Protein AF-A0A519HEK9-F1 (afdb_monomer_lite)

Secondary structure (DSSP, 8-state):
------------------SS---EEEEE-SSSSSS--EEEEE---TTSPPTT-

pLDDT: mean 83.34, std 16.83, range [42.53, 98.5]

Radius of gyration: 17.89 Å; chains: 1; bounding box: 34×38×45 Å

Structure (mmCIF, N/CA/C/O backbone):
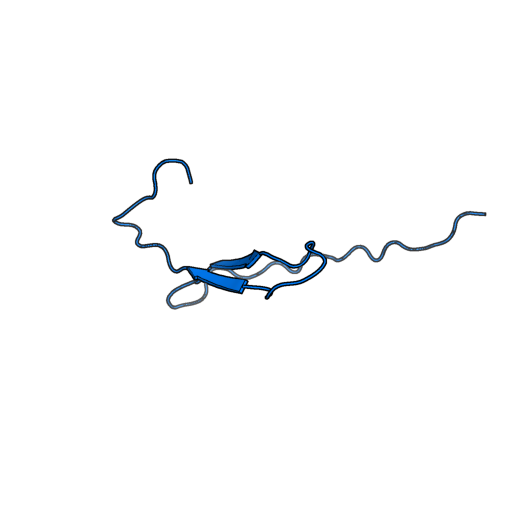data_AF-A0A519HEK9-F1
#
_entry.id   AF-A0A519HEK9-F1
#
loop_
_atom_site.group_PDB
_atom_site.id
_atom_site.type_symbol
_atom_site.label_atom_id
_atom_site.label_alt_id
_atom_site.label_comp_id
_atom_site.label_asym_id
_atom_site.label_entity_id
_atom_site.label_seq_id
_atom_site.pdbx_PDB_ins_code
_atom_site.Cartn_x
_atom_site.Cartn_y
_atom_site.Cartn_z
_atom_site.occupancy
_atom_site.B_iso_or_equiv
_atom_site.auth_seq_id
_atom_site.auth_comp_id
_atom_site.auth_asym_id
_atom_site.auth_atom_id
_atom_site.pdbx_PDB_model_num
ATOM 1 N N . MET A 1 1 ? -0.766 32.557 -27.533 1.00 42.53 1 MET A N 1
ATOM 2 C CA . MET A 1 1 ? -1.911 31.659 -27.812 1.00 42.53 1 MET A CA 1
ATOM 3 C C . MET A 1 1 ? -2.100 30.720 -26.625 1.00 42.53 1 MET A C 1
ATOM 5 O O . MET A 1 1 ? -1.220 29.922 -26.341 1.00 42.53 1 MET A O 1
ATOM 9 N N . ARG A 1 2 ? -3.192 30.893 -25.869 1.00 50.00 2 ARG A N 1
ATOM 10 C CA . ARG A 1 2 ? -3.529 30.136 -24.648 1.00 50.00 2 ARG A CA 1
ATOM 11 C C . ARG A 1 2 ? -4.259 28.847 -25.065 1.00 50.00 2 ARG A C 1
ATOM 13 O O . ARG A 1 2 ? -5.448 28.900 -25.364 1.00 50.00 2 ARG A O 1
ATOM 20 N N . SER A 1 3 ? -3.554 27.717 -25.124 1.00 53.59 3 SER A N 1
ATOM 21 C CA . SER A 1 3 ? -4.167 26.387 -25.301 1.00 53.59 3 SER A CA 1
ATOM 22 C C . SER A 1 3 ? -4.662 25.900 -23.932 1.00 53.59 3 SER A C 1
ATOM 24 O O . SER A 1 3 ? -3.865 25.596 -23.055 1.00 53.59 3 SER A O 1
ATOM 26 N N . ARG A 1 4 ? -5.890 26.266 -23.551 1.00 51.72 4 ARG A N 1
ATOM 27 C CA . ARG A 1 4 ? -7.113 25.441 -23.558 1.00 51.72 4 ARG A CA 1
ATOM 28 C C . ARG A 1 4 ? -6.991 24.104 -22.802 1.00 51.72 4 ARG A C 1
ATOM 30 O O . ARG A 1 4 ? -6.607 23.089 -23.359 1.00 51.72 4 ARG A O 1
ATOM 37 N N . LYS A 1 5 ? -7.522 24.164 -21.572 1.00 50.31 5 LYS A N 1
ATOM 38 C CA . LYS A 1 5 ? -8.216 23.104 -20.822 1.00 50.31 5 LYS A CA 1
ATOM 39 C C . LYS A 1 5 ? -7.346 21.952 -20.308 1.00 50.31 5 LYS A C 1
ATOM 41 O O . LYS A 1 5 ? -7.430 20.830 -20.789 1.00 50.31 5 LYS A O 1
ATOM 46 N N . PHE A 1 6 ? -6.654 22.214 -19.198 1.00 54.59 6 PHE A N 1
ATOM 47 C CA . PHE A 1 6 ? -6.568 21.202 -18.145 1.00 54.59 6 PHE A CA 1
ATOM 48 C C . PHE A 1 6 ? -8.005 20.794 -17.807 1.00 54.59 6 PHE A C 1
ATOM 50 O O . PHE A 1 6 ? -8.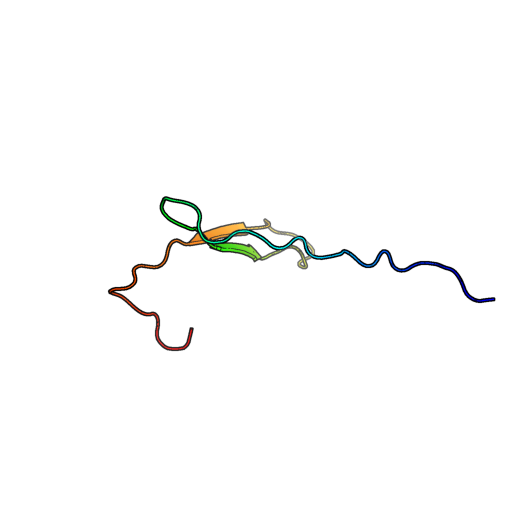791 21.633 -17.359 1.00 54.59 6 PHE A O 1
ATOM 57 N N . PHE A 1 7 ? -8.375 19.547 -18.093 1.00 55.00 7 PHE A N 1
ATOM 58 C CA . PHE A 1 7 ? -9.545 18.941 -17.476 1.00 55.00 7 PHE A CA 1
ATOM 59 C C . PHE A 1 7 ? -9.336 19.089 -15.967 1.00 55.00 7 PHE A C 1
ATOM 61 O O . PHE A 1 7 ? -8.443 18.460 -15.403 1.00 55.00 7 PHE A O 1
ATOM 68 N N . LYS A 1 8 ? -10.093 19.980 -15.316 1.00 55.03 8 LYS A N 1
ATOM 69 C CA . LYS A 1 8 ? -10.271 19.894 -13.869 1.00 55.03 8 LYS A CA 1
ATOM 70 C C . LYS A 1 8 ? -10.940 18.543 -13.664 1.00 55.03 8 LYS A C 1
ATOM 72 O O . LYS A 1 8 ? -12.128 18.415 -13.938 1.00 55.03 8 LYS A O 1
ATOM 77 N N . ALA A 1 9 ? -10.165 17.531 -13.292 1.00 66.12 9 ALA A N 1
ATOM 78 C CA . ALA A 1 9 ? -10.735 16.357 -12.670 1.00 66.12 9 ALA A CA 1
ATOM 79 C C . ALA A 1 9 ? -11.414 16.879 -11.401 1.00 66.12 9 ALA A C 1
ATOM 81 O O . ALA A 1 9 ? -10.743 17.217 -10.428 1.00 66.12 9 ALA A O 1
ATOM 82 N N . GLU A 1 10 ? -12.730 17.078 -11.452 1.00 68.31 10 GLU A N 1
ATOM 83 C CA . GLU A 1 10 ? -13.508 17.177 -10.228 1.00 68.31 10 GLU A CA 1
ATOM 84 C C . GLU A 1 10 ? -13.367 15.813 -9.564 1.00 68.31 10 GLU A C 1
ATOM 86 O O . GLU A 1 10 ? -13.885 14.813 -10.062 1.00 68.31 10 GLU A O 1
ATOM 91 N N . GLN A 1 11 ? -12.568 15.747 -8.498 1.00 65.19 11 GLN A N 1
ATOM 92 C CA . GLN A 1 11 ? -12.573 14.582 -7.628 1.00 65.19 11 GLN A CA 1
ATOM 93 C C . GLN A 1 11 ? -14.004 14.436 -7.121 1.00 65.19 11 GLN A C 1
ATOM 95 O O . GLN A 1 11 ? -14.502 15.293 -6.391 1.00 65.19 11 GLN A O 1
ATOM 100 N N . ALA A 1 12 ? -14.680 13.380 -7.568 1.00 71.94 12 ALA A N 1
ATOM 101 C CA . ALA A 1 12 ? -15.982 13.031 -7.038 1.00 71.94 12 ALA A CA 1
ATOM 102 C C . ALA A 1 12 ? -15.849 12.842 -5.523 1.00 71.94 12 ALA A C 1
ATOM 104 O O . ALA A 1 12 ? -14.883 12.236 -5.051 1.00 71.94 12 ALA A O 1
ATOM 105 N N . ILE A 1 13 ? -16.812 13.365 -4.765 1.00 68.50 13 ILE A N 1
ATOM 106 C CA . ILE A 1 13 ? -16.903 13.085 -3.335 1.00 68.50 13 ILE A CA 1
ATOM 107 C C . ILE A 1 13 ? -17.195 11.592 -3.210 1.00 68.50 13 ILE A C 1
ATOM 109 O O . ILE A 1 13 ? -18.290 11.131 -3.528 1.00 68.50 13 ILE A O 1
ATOM 113 N N . LEU A 1 14 ? -16.185 10.835 -2.797 1.00 69.44 14 LEU A N 1
ATOM 114 C CA . LEU A 1 14 ? -16.350 9.435 -2.452 1.00 69.44 14 LEU A CA 1
ATOM 115 C C . LEU A 1 14 ? -17.092 9.383 -1.116 1.00 69.44 14 LEU A C 1
ATOM 117 O O . LEU A 1 14 ? -16.659 9.972 -0.125 1.00 69.44 14 LEU A O 1
ATOM 121 N N . VAL A 1 15 ? -18.247 8.722 -1.105 1.00 71.88 15 VAL A N 1
ATOM 122 C CA . VAL A 1 15 ? -18.968 8.420 0.131 1.00 71.88 15 VAL A CA 1
ATOM 123 C C . VAL A 1 15 ? -18.186 7.309 0.822 1.00 71.88 15 VAL A C 1
ATOM 125 O O . VAL A 1 15 ? -18.247 6.158 0.406 1.00 71.88 15 VAL A O 1
ATOM 128 N N . TRP A 1 16 ? -17.394 7.675 1.828 1.00 71.25 16 TRP A N 1
ATOM 129 C CA . TRP A 1 16 ? -16.570 6.731 2.592 1.00 71.25 16 TRP A CA 1
ATOM 130 C C . TRP A 1 16 ? -17.367 5.934 3.627 1.00 71.25 16 TRP A C 1
ATOM 132 O O . TRP A 1 16 ? -16.864 4.942 4.144 1.00 71.25 16 TRP A O 1
ATOM 142 N N . ASP A 1 17 ? -18.608 6.342 3.903 1.00 72.88 17 ASP A N 1
ATOM 143 C CA . ASP A 1 17 ? -19.533 5.637 4.792 1.00 72.88 17 ASP A CA 1
ATOM 144 C C . ASP A 1 17 ? -20.206 4.471 4.049 1.00 72.88 17 ASP A C 1
ATOM 146 O O . ASP A 1 17 ? -21.412 4.445 3.797 1.00 72.88 17 ASP A O 1
ATOM 150 N N . VAL A 1 18 ? -19.374 3.542 3.579 1.00 73.62 18 VAL A N 1
ATOM 151 C CA . VAL A 1 18 ? -19.817 2.289 2.970 1.00 73.62 18 VAL A CA 1
ATOM 152 C C . VAL A 1 18 ? -19.839 1.202 4.046 1.00 73.62 18 VAL A C 1
ATOM 154 O 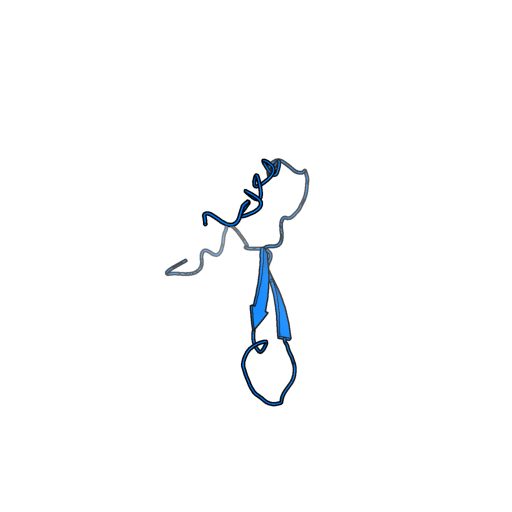O . VAL A 1 18 ? -18.844 1.017 4.747 1.00 73.62 18 VAL A O 1
ATOM 157 N N . PRO A 1 19 ? -20.944 0.453 4.203 1.00 78.56 19 PRO A N 1
ATOM 158 C CA . PRO A 1 19 ? -20.991 -0.637 5.167 1.00 78.56 19 PRO A CA 1
ATOM 159 C C . PRO A 1 19 ? -20.008 -1.747 4.765 1.00 78.56 19 PRO A C 1
ATOM 161 O O . PRO A 1 19 ? -20.089 -2.279 3.658 1.00 78.56 19 PRO A O 1
ATOM 164 N N . GLY A 1 20 ? -19.100 -2.120 5.671 1.00 85.69 20 GLY A N 1
ATOM 165 C CA . GLY A 1 20 ? -18.127 -3.199 5.468 1.00 85.69 20 GLY A CA 1
ATOM 166 C C . GLY A 1 20 ? -16.681 -2.787 5.755 1.00 85.69 20 GLY A C 1
ATOM 167 O O . GLY A 1 20 ? -16.420 -1.716 6.293 1.00 85.69 20 GLY A O 1
ATOM 168 N N . LEU A 1 21 ? -15.734 -3.668 5.421 1.00 90.19 21 LEU A N 1
ATOM 169 C CA . LEU A 1 21 ? -14.303 -3.376 5.537 1.00 90.19 21 LEU A CA 1
ATOM 170 C C . LEU A 1 21 ? -13.840 -2.505 4.363 1.00 90.19 21 LEU A C 1
ATOM 172 O O . LEU A 1 21 ? -14.175 -2.785 3.212 1.00 90.19 21 LEU A O 1
ATOM 176 N N . VAL A 1 22 ? -13.020 -1.495 4.654 1.00 89.94 22 VAL A N 1
ATOM 177 C CA . VAL A 1 22 ? -12.414 -0.614 3.648 1.00 89.94 22 VAL A CA 1
ATOM 178 C C . VAL A 1 22 ? -10.948 -0.992 3.463 1.00 89.94 22 VAL A C 1
ATOM 180 O O . VAL A 1 22 ? -10.207 -1.112 4.438 1.00 89.94 22 VAL A O 1
ATOM 183 N N . ALA A 1 23 ? -10.531 -1.168 2.208 1.00 93.69 23 ALA A N 1
ATOM 184 C CA . ALA A 1 23 ? -9.139 -1.412 1.850 1.00 93.69 23 ALA A CA 1
ATOM 185 C C . ALA A 1 23 ? -8.552 -0.207 1.101 1.00 93.69 23 ALA A C 1
ATOM 187 O O . ALA A 1 23 ? -9.126 0.248 0.111 1.00 93.69 23 ALA A O 1
ATOM 188 N N . GLY A 1 24 ? -7.393 0.280 1.544 1.00 92.38 24 GLY A N 1
ATOM 189 C CA . GLY A 1 24 ? -6.553 1.185 0.758 1.00 92.38 24 GLY A CA 1
ATOM 190 C C . GLY A 1 24 ? -5.720 0.390 -0.248 1.00 92.38 24 GLY A C 1
ATOM 191 O O . GLY A 1 24 ? -5.242 -0.693 0.088 1.00 92.3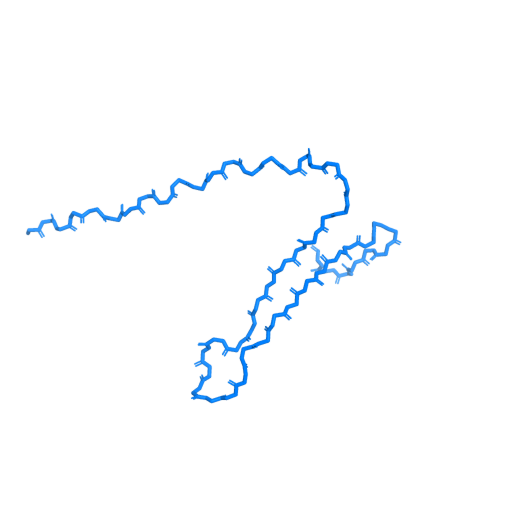8 24 GLY A O 1
ATOM 192 N N . VAL A 1 25 ? -5.552 0.901 -1.469 1.00 96.81 25 VAL A N 1
ATOM 193 C CA . VAL A 1 25 ? -4.799 0.236 -2.546 1.00 96.81 25 VAL A CA 1
ATOM 194 C C . VAL A 1 25 ? -3.743 1.186 -3.094 1.00 96.81 25 VAL A C 1
ATOM 196 O O . VAL A 1 25 ? -4.045 2.357 -3.311 1.00 96.81 25 VAL A O 1
ATOM 199 N N . ASP A 1 26 ? -2.536 0.679 -3.333 1.00 98.06 26 ASP A N 1
ATOM 200 C CA . ASP A 1 26 ? -1.460 1.425 -3.993 1.00 98.06 26 ASP A CA 1
ATOM 201 C C . ASP A 1 26 ? -0.555 0.488 -4.804 1.00 98.06 26 ASP A C 1
ATOM 203 O O . ASP A 1 26 ? -0.517 -0.727 -4.560 1.00 98.06 26 ASP A O 1
ATOM 207 N N . GLU A 1 27 ? 0.182 1.049 -5.762 1.00 98.50 27 GLU A N 1
ATOM 208 C CA . GLU A 1 27 ? 1.138 0.329 -6.594 1.00 98.50 27 GLU A CA 1
ATOM 209 C C . GLU A 1 27 ? 2.545 0.933 -6.585 1.00 98.50 27 GLU A C 1
ATOM 211 O O . GLU A 1 27 ? 2.762 2.141 -6.537 1.00 98.50 27 GLU A O 1
ATOM 216 N N . ALA A 1 28 ? 3.538 0.061 -6.735 1.00 98.12 28 ALA A N 1
ATOM 217 C CA . ALA A 1 28 ? 4.927 0.432 -6.938 1.00 98.12 28 ALA A CA 1
ATOM 218 C C . ALA A 1 28 ? 5.491 -0.258 -8.183 1.00 98.12 28 ALA A C 1
ATOM 220 O O . ALA A 1 28 ? 5.064 -1.341 -8.582 1.00 98.12 28 ALA A O 1
ATOM 221 N N . GLY A 1 29 ? 6.494 0.371 -8.797 1.00 97.00 29 GLY A N 1
ATOM 222 C CA . GLY A 1 29 ? 7.1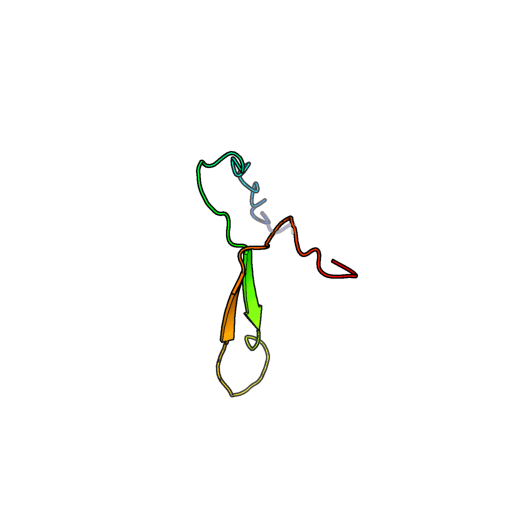99 -0.201 -9.948 1.00 97.00 29 GLY A CA 1
ATOM 223 C C . GLY A 1 29 ? 6.751 0.312 -11.319 1.00 97.00 29 GLY A C 1
ATOM 224 O O . GLY A 1 29 ? 7.188 -0.235 -12.321 1.00 97.00 29 GLY A O 1
ATOM 225 N N . ARG A 1 30 ? 5.959 1.395 -11.408 1.00 97.06 30 ARG A N 1
ATOM 226 C CA . ARG A 1 30 ? 5.600 2.003 -12.713 1.00 97.06 30 ARG A CA 1
ATOM 227 C C . ARG A 1 30 ? 6.733 2.777 -13.410 1.00 97.06 30 ARG A C 1
ATOM 229 O O . ARG A 1 30 ? 6.571 3.197 -14.549 1.00 97.06 30 ARG A O 1
ATOM 236 N N . GLY A 1 31 ? 7.820 3.062 -12.691 1.00 97.00 31 GLY A N 1
ATOM 237 C CA . GLY A 1 31 ? 8.926 3.925 -13.134 1.00 97.00 31 GLY A CA 1
ATOM 238 C C . GLY A 1 31 ? 10.203 3.215 -13.618 1.00 97.00 31 GLY A C 1
ATOM 239 O O . GLY A 1 31 ? 10.850 3.746 -14.520 1.00 97.00 31 GLY A O 1
ATOM 240 N N . PRO A 1 32 ? 10.615 2.066 -13.043 1.00 97.12 32 PRO A N 1
ATOM 241 C CA . PRO A 1 32 ? 11.763 1.303 -13.537 1.00 97.12 32 PRO A CA 1
ATOM 242 C C . PRO A 1 32 ? 11.630 0.865 -15.008 1.00 97.12 32 PRO A C 1
ATOM 244 O O . PRO A 1 32 ? 10.528 0.678 -15.512 1.00 97.12 32 PRO A O 1
ATOM 247 N N . LEU A 1 33 ? 12.768 0.652 -15.687 1.00 95.56 33 LEU A N 1
ATOM 248 C CA . LEU A 1 33 ? 12.822 0.228 -17.102 1.00 95.56 33 LEU A CA 1
ATOM 249 C C . LEU A 1 33 ? 12.417 -1.238 -17.329 1.00 95.56 33 LEU A C 1
ATOM 251 O O . LEU A 1 33 ? 12.080 -1.623 -18.446 1.00 95.56 33 LEU A O 1
ATOM 255 N N . ALA A 1 34 ? 12.506 -2.062 -16.288 1.00 95.88 34 ALA A N 1
ATOM 256 C CA . ALA A 1 34 ? 12.144 -3.470 -16.302 1.00 95.88 34 ALA A CA 1
ATOM 257 C C . ALA A 1 34 ? 11.788 -3.926 -14.881 1.00 95.88 34 ALA A C 1
ATOM 259 O O . ALA A 1 34 ? 12.187 -3.299 -13.897 1.00 95.88 34 ALA A O 1
ATOM 260 N N . GLY A 1 35 ? 11.075 -5.047 -14.792 1.00 95.56 35 GLY A N 1
ATOM 261 C CA . GLY A 1 35 ? 10.527 -5.581 -13.546 1.00 95.56 35 GLY A CA 1
ATOM 262 C C . GLY A 1 35 ? 9.008 -5.402 -13.463 1.00 95.56 35 GLY A C 1
ATOM 263 O O . GLY A 1 35 ? 8.426 -4.680 -14.274 1.00 95.56 35 GLY A O 1
ATOM 264 N N . PRO A 1 36 ? 8.343 -6.107 -12.535 1.00 97.69 36 PRO A N 1
ATOM 265 C CA . PRO A 1 36 ? 6.896 -6.051 -12.413 1.00 97.69 36 PRO A CA 1
ATOM 266 C C . PRO A 1 36 ? 6.435 -4.751 -11.746 1.00 97.69 36 PRO A C 1
ATOM 268 O O . PRO A 1 36 ? 7.120 -4.194 -10.887 1.00 97.69 36 PRO A O 1
ATOM 271 N N . VAL A 1 37 ? 5.215 -4.336 -12.079 1.00 97.88 37 VAL A N 1
ATOM 272 C CA . VAL A 1 37 ? 4.422 -3.461 -11.212 1.00 97.88 37 VAL A CA 1
ATOM 273 C C . VAL A 1 37 ? 3.768 -4.347 -10.160 1.00 97.88 37 VAL A C 1
ATOM 275 O O . VAL A 1 37 ? 3.139 -5.350 -10.501 1.00 97.88 37 VAL A O 1
ATOM 278 N N . ILE A 1 38 ? 3.928 -3.989 -8.892 1.00 98.06 38 ILE A N 1
ATOM 279 C CA . ILE A 1 38 ? 3.334 -4.700 -7.761 1.00 98.06 38 ILE A CA 1
ATOM 280 C C . ILE A 1 38 ? 2.329 -3.772 -7.096 1.00 98.06 38 ILE A C 1
ATOM 282 O O . ILE A 1 38 ? 2.657 -2.628 -6.793 1.00 98.06 38 ILE A O 1
ATOM 286 N N . ALA A 1 39 ? 1.125 -4.278 -6.847 1.00 98.25 39 ALA A N 1
ATOM 287 C CA . ALA A 1 39 ? 0.090 -3.580 -6.097 1.00 98.25 39 ALA A CA 1
ATOM 288 C C . ALA A 1 39 ? -0.209 -4.313 -4.788 1.00 98.25 39 ALA A C 1
ATOM 290 O O . ALA A 1 39 ? -0.060 -5.535 -4.702 1.00 98.25 39 ALA A O 1
ATOM 291 N N . ALA A 1 40 ? -0.655 -3.567 -3.783 1.00 98.12 40 ALA A N 1
ATOM 292 C CA . ALA A 1 40 ? -1.101 -4.103 -2.505 1.00 98.12 40 ALA A CA 1
ATOM 293 C C . ALA A 1 40 ? -2.440 -3.483 -2.102 1.00 98.12 40 ALA A C 1
ATOM 295 O O . ALA A 1 40 ? -2.715 -2.329 -2.420 1.00 98.12 40 ALA A O 1
ATOM 296 N N . ALA A 1 41 ? -3.249 -4.257 -1.380 1.00 97.50 41 ALA A N 1
ATOM 297 C CA . ALA A 1 41 ? -4.477 -3.798 -0.746 1.00 97.50 41 ALA A CA 1
ATOM 298 C C . ALA A 1 41 ? -4.381 -4.056 0.760 1.00 97.50 41 ALA A C 1
ATOM 300 O O . ALA A 1 41 ? -4.024 -5.161 1.175 1.00 97.50 41 ALA A O 1
ATOM 301 N N . VAL A 1 42 ? -4.683 -3.046 1.573 1.00 95.62 42 VAL A N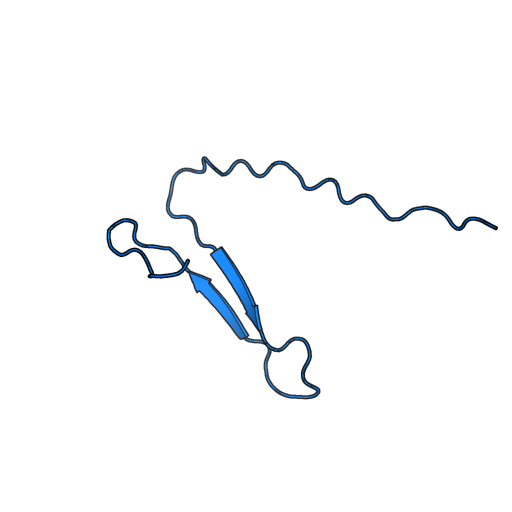 1
ATOM 302 C CA . VAL A 1 42 ? -4.532 -3.099 3.031 1.00 95.62 42 VAL A CA 1
ATOM 303 C C . VAL A 1 42 ? -5.829 -2.682 3.706 1.00 95.62 42 VAL A C 1
ATOM 305 O O . VAL A 1 42 ? -6.327 -1.585 3.471 1.00 95.62 42 VAL A O 1
ATOM 308 N N . ILE A 1 43 ? -6.333 -3.550 4.582 1.00 94.38 43 ILE A N 1
ATOM 309 C CA . ILE A 1 43 ? -7.359 -3.225 5.577 1.00 94.38 43 ILE A CA 1
ATOM 310 C C . ILE A 1 43 ? -6.623 -3.043 6.906 1.00 94.38 43 ILE A C 1
ATOM 312 O O . ILE A 1 43 ? -5.904 -3.949 7.333 1.00 94.38 43 ILE A O 1
ATOM 316 N N . LEU A 1 44 ? -6.758 -1.872 7.529 1.00 94.12 44 LEU A N 1
ATOM 317 C CA . LEU A 1 44 ? -6.141 -1.593 8.825 1.00 94.12 44 LEU A CA 1
ATOM 318 C C . LEU A 1 44 ? -7.003 -2.153 9.961 1.00 94.12 44 LEU A C 1
ATOM 320 O O . LEU A 1 44 ? -8.228 -2.108 9.905 1.00 94.12 44 LEU A O 1
ATOM 324 N N . ASP A 1 45 ? -6.341 -2.693 10.981 1.00 94.31 45 ASP A N 1
ATOM 325 C CA . ASP A 1 45 ? -6.970 -3.098 12.238 1.00 94.31 45 ASP A CA 1
ATOM 326 C C . ASP A 1 45 ? -6.882 -1.920 13.217 1.00 94.31 45 ASP A C 1
ATOM 328 O O . ASP A 1 45 ? -5.783 -1.543 13.632 1.00 94.31 45 ASP A O 1
ATOM 332 N N . ASP A 1 46 ? -8.028 -1.348 13.593 1.00 89.75 46 ASP A N 1
ATOM 333 C CA . ASP A 1 46 ? -8.114 -0.187 14.493 1.00 89.75 46 ASP A CA 1
ATOM 334 C C . ASP A 1 46 ? -7.492 -0.455 15.873 1.00 89.75 46 ASP A C 1
ATOM 336 O O . ASP A 1 46 ? -7.069 0.471 16.569 1.00 89.75 46 ASP A O 1
ATOM 340 N N . LEU A 1 47 ? -7.389 -1.727 16.274 1.00 96.38 47 LEU A N 1
ATOM 341 C CA . LEU A 1 47 ? -6.762 -2.130 17.532 1.00 96.38 47 LEU A CA 1
ATOM 342 C C . LEU A 1 47 ? -5.236 -2.267 17.422 1.00 96.38 47 LEU A C 1
ATOM 344 O O . LEU A 1 47 ? -4.564 -2.491 18.432 1.00 96.38 47 LEU A O 1
ATOM 348 N N . LYS A 1 48 ? -4.672 -2.147 16.215 1.00 96.31 48 LYS A N 1
ATOM 349 C CA . LYS A 1 48 ? -3.237 -2.294 15.931 1.00 96.31 48 LYS A CA 1
ATOM 350 C C . LYS A 1 48 ? -2.728 -1.140 15.063 1.00 96.31 48 LYS A C 1
ATOM 352 O O . LYS A 1 48 ? -2.329 -1.357 13.916 1.00 96.31 48 LYS A O 1
ATOM 357 N N . PRO A 1 49 ? -2.689 0.085 15.612 1.00 93.38 49 PRO A N 1
ATOM 358 C CA . PRO A 1 49 ? -2.191 1.236 14.881 1.00 93.38 49 PRO A CA 1
ATOM 359 C C . PRO A 1 49 ? -0.717 1.054 14.506 1.00 93.38 49 PRO A C 1
ATOM 361 O O . PRO A 1 49 ? 0.111 0.592 15.297 1.00 93.38 49 PRO A O 1
ATOM 364 N N . ILE A 1 50 ? -0.380 1.458 13.286 1.00 94.00 50 ILE A N 1
ATOM 365 C CA . ILE A 1 50 ? 0.990 1.441 12.781 1.00 94.00 50 ILE A CA 1
ATOM 366 C C . ILE A 1 50 ? 1.645 2.760 13.182 1.00 94.00 50 ILE A C 1
ATOM 368 O O . ILE A 1 50 ? 1.184 3.837 12.819 1.00 94.00 50 ILE A O 1
ATOM 372 N N . LYS A 1 51 ? 2.742 2.689 13.937 1.00 95.50 51 LYS A N 1
ATOM 373 C CA . LYS A 1 51 ? 3.461 3.887 14.374 1.00 95.50 51 LYS A CA 1
ATOM 374 C C . LYS A 1 51 ? 3.985 4.671 13.163 1.00 95.50 51 LYS A C 1
ATOM 376 O O . LYS A 1 51 ? 4.860 4.178 12.456 1.00 95.50 51 LYS A O 1
ATOM 381 N N . GLY A 1 52 ? 3.530 5.913 13.004 1.00 91.44 52 GLY A N 1
ATOM 382 C CA . GLY A 1 52 ? 4.019 6.834 11.971 1.00 91.44 52 GLY A CA 1
ATOM 383 C C . GLY A 1 52 ? 3.200 6.857 10.679 1.00 91.44 52 GLY A C 1
ATOM 384 O O . GLY A 1 52 ? 3.589 7.577 9.762 1.00 91.44 52 GLY A O 1
ATOM 385 N N . LEU A 1 53 ? 2.097 6.105 10.620 1.00 85.38 53 LEU A N 1
ATOM 386 C CA . LEU A 1 53 ? 0.948 6.436 9.774 1.00 85.38 53 LEU A CA 1
ATOM 387 C C . LEU A 1 53 ? 0.027 7.401 10.530 1.00 85.38 53 LEU A C 1
ATOM 389 O O . LEU A 1 53 ? -0.580 8.254 9.852 1.00 85.38 53 LEU A O 1
#

Sequence (53 aa):
MRSRKFFKAEQAILVWDVPGLVAGVDEAGRGPLAGPVIAAAVILDDLKPIKGL

Foldseek 3Di:
DDDDDDDPPPPPPDPPPDPDFDWDKDWDDPPDPDDDIDMDIDGDDPVDDDPPD